Protein AF-A0A5B9AJF3-F1 (afdb_monomer)

InterPro domains:
  IPR006530 YD repeat [TIGR01643] (51-87)
  IPR031325 RHS repeat [PF05593] (23-60)
  IPR031325 RHS repeat [PF05593] (68-99)

Structure (mmCIF, N/CA/C/O backbone):
data_AF-A0A5B9AJF3-F1
#
_entry.id   AF-A0A5B9AJF3-F1
#
loop_
_atom_site.group_PDB
_atom_site.id
_atom_site.type_symbol
_atom_site.label_atom_id
_atom_site.label_alt_id
_atom_site.label_comp_id
_atom_site.label_asym_id
_atom_site.label_entity_id
_atom_site.label_seq_id
_atom_site.pdbx_PDB_ins_code
_atom_site.Cartn_x
_atom_site.Cartn_y
_atom_site.Cartn_z
_atom_site.occupancy
_atom_site.B_iso_or_equiv
_atom_site.auth_seq_id
_atom_site.auth_comp_id
_atom_site.auth_asym_id
_atom_site.auth_atom_id
_atom_site.pdbx_PDB_model_num
ATOM 1 N N . MET A 1 1 ? 1.243 -2.821 -20.355 1.00 82.06 1 MET A N 1
ATOM 2 C CA . MET A 1 1 ? 0.736 -1.544 -20.912 1.00 82.06 1 MET A CA 1
ATOM 3 C C . MET A 1 1 ? 1.878 -0.537 -20.962 1.00 82.06 1 MET A C 1
ATOM 5 O O . MET A 1 1 ? 2.757 -0.615 -20.108 1.00 82.06 1 MET A O 1
ATOM 9 N N . TRP A 1 2 ? 1.888 0.371 -21.935 1.00 77.44 2 TRP A N 1
ATOM 10 C CA . TRP A 1 2 ? 2.926 1.394 -22.088 1.00 77.44 2 TRP A CA 1
ATOM 11 C C . TRP A 1 2 ? 2.299 2.782 -22.105 1.00 77.44 2 TRP A C 1
ATOM 13 O O . TRP A 1 2 ? 1.249 2.965 -22.719 1.00 77.44 2 TRP A O 1
ATOM 23 N N . LEU A 1 3 ? 2.953 3.746 -21.462 1.00 75.50 3 LEU A N 1
ATOM 24 C CA . LEU A 1 3 ? 2.658 5.158 -21.670 1.00 75.50 3 LEU A CA 1
ATOM 25 C C . LEU A 1 3 ? 3.620 5.679 -22.736 1.00 75.50 3 LEU A C 1
ATOM 27 O O . LEU A 1 3 ? 4.826 5.725 -22.506 1.00 75.50 3 LEU A O 1
ATOM 31 N N . MET A 1 4 ? 3.092 6.022 -23.908 1.00 7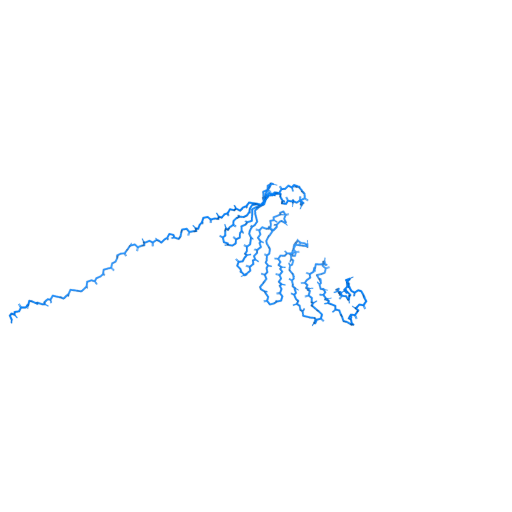3.19 4 MET A N 1
ATOM 32 C CA . MET A 1 4 ? 3.899 6.442 -25.062 1.00 73.19 4 MET A CA 1
ATOM 33 C C . MET A 1 4 ? 3.990 7.964 -25.201 1.00 73.19 4 MET A C 1
ATOM 35 O O . MET A 1 4 ? 4.953 8.462 -25.777 1.00 73.19 4 MET A O 1
ATOM 39 N N . HIS A 1 5 ? 3.015 8.698 -24.660 1.00 63.62 5 HIS A N 1
ATOM 40 C CA . HIS A 1 5 ? 2.882 10.142 -24.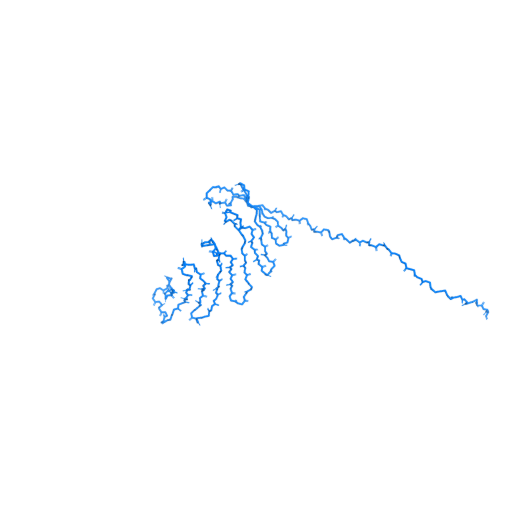843 1.00 63.62 5 HIS A CA 1
ATOM 41 C C . HIS A 1 5 ? 2.610 10.836 -23.514 1.00 63.62 5 HIS A C 1
ATOM 43 O O . HIS A 1 5 ? 1.902 10.293 -22.663 1.00 63.62 5 HIS A O 1
ATOM 49 N N . ASP A 1 6 ? 3.176 12.028 -23.351 1.00 66.00 6 ASP A N 1
ATOM 50 C CA . ASP A 1 6 ? 2.871 12.910 -22.232 1.00 66.00 6 ASP A CA 1
ATOM 51 C C . ASP A 1 6 ? 1.591 13.702 -22.564 1.00 66.00 6 ASP A C 1
ATOM 53 O O . ASP A 1 6 ? 1.597 14.471 -23.528 1.00 66.00 6 ASP A O 1
ATOM 57 N N . PRO A 1 7 ? 0.490 13.551 -21.802 1.00 70.56 7 PRO A N 1
ATOM 58 C CA . PRO A 1 7 ? -0.744 14.297 -22.044 1.00 70.56 7 PRO A CA 1
ATOM 59 C C . PRO A 1 7 ? -0.570 15.819 -21.954 1.00 70.56 7 PRO A C 1
ATOM 61 O O . PRO A 1 7 ? -1.356 16.553 -22.549 1.00 70.56 7 PRO A O 1
ATOM 64 N N . ALA A 1 8 ? 0.433 16.296 -21.207 1.00 68.00 8 ALA A N 1
ATOM 65 C CA . ALA A 1 8 ? 0.730 17.719 -21.074 1.00 68.00 8 ALA A CA 1
ATOM 66 C C . ALA A 1 8 ? 1.513 18.280 -22.276 1.00 68.00 8 ALA A C 1
ATOM 68 O O . ALA A 1 8 ? 1.493 19.489 -22.499 1.00 68.00 8 ALA A O 1
ATOM 69 N N . TYR A 1 9 ? 2.168 17.417 -23.063 1.00 66.44 9 TYR A N 1
ATOM 70 C CA . TYR A 1 9 ? 2.981 17.791 -24.225 1.00 66.44 9 TYR A CA 1
ATOM 71 C C . TYR A 1 9 ? 2.745 16.828 -25.403 1.00 66.44 9 TYR A C 1
ATOM 73 O O . TYR A 1 9 ? 3.641 16.067 -25.773 1.00 66.44 9 TYR A O 1
ATOM 81 N N . PRO A 1 10 ? 1.551 16.860 -26.022 1.00 64.69 10 PRO A N 1
ATOM 82 C CA . PRO A 1 10 ? 1.137 15.872 -27.021 1.00 64.69 10 PRO A CA 1
ATOM 83 C C . PRO A 1 10 ? 1.961 15.902 -28.317 1.00 64.69 10 PRO A C 1
ATOM 85 O O . PRO A 1 10 ? 2.022 14.896 -29.017 1.00 64.69 10 PRO A O 1
ATOM 88 N N . GLU A 1 11 ? 2.611 17.024 -28.638 1.00 70.12 11 GLU A N 1
ATOM 89 C CA . GLU A 1 11 ? 3.408 17.182 -29.865 1.00 70.12 11 GLU A CA 1
ATOM 90 C C . GLU A 1 11 ? 4.874 16.745 -29.706 1.00 70.12 11 GLU A C 1
ATOM 92 O O . GLU A 1 11 ? 5.566 16.505 -30.694 1.00 70.12 11 GLU A O 1
ATOM 97 N N . ASN A 1 12 ? 5.350 16.571 -28.468 1.00 64.19 12 ASN A N 1
ATOM 98 C CA . ASN A 1 12 ? 6.670 16.010 -28.193 1.00 64.19 12 ASN A CA 1
ATOM 99 C C . ASN A 1 12 ? 6.547 14.491 -28.073 1.00 64.19 12 ASN A C 1
ATOM 101 O O . ASN A 1 12 ? 6.399 13.945 -26.981 1.00 64.19 12 ASN A O 1
ATOM 105 N N . LEU A 1 13 ? 6.607 13.797 -29.207 1.00 56.38 13 LEU A N 1
ATOM 106 C CA . LEU A 1 13 ? 6.637 12.337 -29.231 1.00 56.38 13 LEU A CA 1
ATOM 107 C C . LEU A 1 13 ? 8.096 11.871 -29.075 1.00 56.38 13 LEU A C 1
ATOM 109 O O . LEU A 1 13 ? 8.854 11.929 -30.046 1.00 56.38 13 LEU A O 1
ATOM 113 N N . PRO A 1 14 ? 8.555 11.382 -27.907 1.00 59.09 14 PRO A N 1
ATOM 114 C CA . PRO A 1 14 ? 9.766 10.580 -27.908 1.00 59.09 14 PRO A CA 1
ATOM 115 C C . PRO A 1 14 ? 9.480 9.302 -28.706 1.00 59.09 14 PRO A C 1
ATOM 117 O O . PRO A 1 14 ? 8.466 8.643 -28.497 1.00 59.09 14 PRO A O 1
ATOM 120 N N . GLY A 1 15 ? 10.403 8.896 -29.579 1.00 63.66 15 GLY A N 1
ATOM 121 C CA . GLY A 1 15 ? 10.315 7.613 -30.294 1.00 63.66 15 GLY A CA 1
ATOM 122 C C . GLY A 1 15 ? 10.380 6.371 -29.386 1.00 63.66 15 GLY A C 1
ATOM 123 O O . GLY A 1 15 ? 10.428 5.254 -29.890 1.00 63.66 15 GLY A O 1
ATOM 124 N N . ALA A 1 16 ? 10.405 6.548 -28.058 1.00 65.56 16 ALA A N 1
ATOM 125 C CA . ALA A 1 16 ? 10.520 5.492 -27.061 1.00 65.56 16 ALA A CA 1
ATOM 126 C C . ALA A 1 16 ? 9.488 5.675 -25.924 1.00 65.56 16 ALA A C 1
ATOM 128 O O . ALA A 1 16 ? 9.207 6.815 -25.546 1.00 65.56 16 ALA A O 1
ATOM 129 N N . PRO A 1 17 ? 8.965 4.578 -25.340 1.00 71.00 17 PRO A N 1
ATOM 130 C CA . PRO A 1 17 ? 7.987 4.625 -24.253 1.00 71.00 17 PRO A CA 1
ATOM 131 C C . PRO A 1 17 ? 8.485 5.407 -23.029 1.00 71.00 17 PRO A C 1
ATOM 133 O O . PRO A 1 17 ? 9.638 5.266 -22.620 1.00 71.00 17 PRO A O 1
ATOM 136 N N . LEU A 1 18 ? 7.598 6.176 -22.394 1.00 84.00 18 LEU A N 1
ATOM 137 C CA . LEU A 1 18 ? 7.891 6.939 -21.174 1.00 84.00 18 LEU A CA 1
ATOM 138 C C . LEU A 1 18 ? 7.920 6.048 -19.927 1.00 84.00 18 LEU A C 1
ATOM 140 O O . LEU A 1 18 ? 8.745 6.245 -19.035 1.00 84.00 18 LEU A O 1
ATOM 144 N N . ALA A 1 19 ? 7.016 5.069 -19.869 1.00 90.12 19 ALA A N 1
ATOM 145 C CA . ALA A 1 19 ? 6.925 4.105 -18.781 1.00 90.12 19 ALA A CA 1
ATOM 146 C C . ALA A 1 19 ? 6.268 2.799 -19.241 1.00 90.12 19 ALA A C 1
ATOM 148 O O . ALA A 1 19 ? 5.414 2.793 -20.136 1.00 90.12 19 ALA A O 1
ATOM 149 N N . ARG A 1 20 ? 6.620 1.694 -18.575 1.00 93.81 20 ARG A N 1
ATOM 150 C CA . ARG A 1 20 ? 5.961 0.389 -18.726 1.00 93.81 20 ARG A CA 1
ATOM 151 C C . ARG A 1 20 ? 5.276 -0.022 -17.439 1.00 93.81 20 ARG A C 1
ATOM 153 O O . ARG A 1 20 ? 5.850 0.095 -16.360 1.00 93.81 20 ARG A O 1
ATOM 160 N N . TYR A 1 21 ? 4.110 -0.630 -17.586 1.00 96.06 21 TYR A N 1
ATOM 161 C CA . TYR A 1 21 ? 3.342 -1.222 -16.501 1.00 96.06 21 TYR A CA 1
ATOM 162 C C . TYR A 1 21 ? 3.131 -2.709 -16.769 1.00 96.06 21 TYR A C 1
ATOM 164 O O . TYR A 1 21 ? 2.733 -3.099 -17.879 1.00 96.06 21 TYR A O 1
ATOM 172 N N . THR A 1 22 ? 3.385 -3.527 -15.754 1.00 97.50 22 THR A N 1
ATOM 173 C CA . THR A 1 22 ? 3.043 -4.954 -15.739 1.00 97.50 22 THR A CA 1
ATOM 174 C C . THR A 1 22 ? 1.938 -5.210 -14.730 1.00 97.50 22 THR A C 1
ATOM 176 O O . THR A 1 22 ? 1.806 -4.474 -13.755 1.00 97.50 22 THR A O 1
ATOM 179 N N . TYR A 1 23 ? 1.148 -6.251 -14.968 1.00 97.25 23 TYR A N 1
ATOM 180 C CA . TYR A 1 23 ? -0.033 -6.560 -14.173 1.00 97.25 23 TYR A CA 1
ATOM 181 C C . TYR A 1 23 ? -0.088 -8.053 -13.851 1.00 97.25 23 TYR A C 1
ATOM 183 O O . TYR A 1 23 ? 0.496 -8.852 -14.587 1.00 97.25 23 TYR A O 1
ATOM 191 N N . THR A 1 24 ? -0.768 -8.415 -12.764 1.00 95.00 24 THR A N 1
ATOM 192 C CA . THR A 1 24 ? -1.193 -9.797 -12.508 1.00 95.00 24 THR A CA 1
ATOM 193 C C . THR A 1 24 ? -2.227 -10.220 -13.552 1.00 95.00 24 THR A C 1
ATOM 195 O O . THR A 1 24 ? -2.797 -9.381 -14.253 1.00 95.00 24 THR A O 1
ATOM 198 N N . GLU A 1 25 ? -2.519 -11.518 -13.630 1.00 92.94 25 GLU A N 1
ATOM 199 C CA . GLU A 1 25 ? -3.626 -12.031 -14.452 1.00 92.94 25 GLU A CA 1
ATOM 200 C C . GLU A 1 25 ? -4.983 -11.443 -14.031 1.00 92.94 25 GLU A C 1
ATOM 202 O O . GLU A 1 25 ? -5.856 -11.241 -14.869 1.00 92.94 25 GLU A O 1
ATOM 207 N N . ALA A 1 26 ? -5.131 -11.083 -12.751 1.00 92.62 26 ALA A N 1
ATOM 208 C CA . ALA A 1 26 ? -6.309 -10.407 -12.211 1.00 92.62 26 ALA A CA 1
ATOM 209 C C . ALA A 1 26 ? -6.361 -8.895 -12.530 1.00 92.62 26 ALA A C 1
ATOM 211 O O . ALA A 1 26 ? -7.298 -8.212 -12.121 1.00 92.62 26 ALA A O 1
ATOM 212 N N . GLY A 1 27 ? -5.367 -8.354 -13.244 1.00 95.62 27 GLY A N 1
ATOM 213 C CA . GLY A 1 27 ? -5.313 -6.941 -13.628 1.00 95.62 27 GLY A CA 1
ATOM 214 C C . GLY A 1 27 ? -4.748 -6.000 -12.558 1.00 95.62 27 GLY A C 1
ATOM 215 O O . GLY A 1 27 ? -4.858 -4.782 -12.694 1.00 95.62 27 GLY A O 1
ATOM 216 N N . GLU A 1 28 ? -4.118 -6.521 -11.504 1.00 97.69 28 GLU A N 1
ATOM 217 C CA . GLU A 1 28 ? -3.509 -5.706 -10.445 1.00 97.69 28 GLU A CA 1
ATOM 218 C C . GLU A 1 28 ? -2.107 -5.244 -10.857 1.00 97.69 28 GLU A C 1
ATOM 220 O O . GLU A 1 28 ? -1.336 -6.012 -11.425 1.00 97.69 28 GLU A O 1
ATOM 225 N N . LEU A 1 29 ? -1.740 -3.994 -10.574 1.00 98.00 29 LEU A N 1
ATOM 226 C CA . LEU A 1 29 ? -0.461 -3.418 -11.004 1.00 98.00 29 LEU A CA 1
ATOM 227 C C . LEU A 1 29 ? 0.730 -4.075 -10.286 1.00 98.00 29 LEU A C 1
ATOM 229 O O . LEU A 1 29 ? 0.943 -3.817 -9.114 1.00 98.00 29 LEU A O 1
ATOM 233 N N . LEU A 1 30 ? 1.578 -4.831 -10.984 1.00 97.88 30 LEU A N 1
ATOM 234 C CA . LEU A 1 30 ? 2.739 -5.507 -10.386 1.00 97.88 30 LEU A CA 1
ATOM 235 C C . LEU A 1 30 ? 3.978 -4.619 -10.290 1.00 97.88 30 LEU A C 1
ATOM 237 O O . LEU A 1 30 ? 4.648 -4.568 -9.254 1.00 97.88 30 LEU A O 1
ATOM 241 N N . ALA A 1 31 ? 4.325 -3.941 -11.382 1.00 97.81 31 ALA A N 1
ATOM 242 C CA . ALA A 1 31 ? 5.536 -3.140 -11.443 1.00 97.81 31 ALA A CA 1
ATOM 243 C C . ALA A 1 31 ? 5.418 -1.976 -12.422 1.00 97.81 31 ALA A C 1
ATOM 245 O O . ALA A 1 31 ? 4.706 -2.037 -13.427 1.00 97.81 31 ALA A O 1
ATOM 246 N N . VAL A 1 32 ? 6.176 -0.927 -12.113 1.00 97.69 32 VAL A N 1
ATOM 247 C CA . VAL A 1 32 ? 6.387 0.231 -12.981 1.00 97.69 32 VAL A CA 1
ATOM 248 C C . VAL A 1 32 ? 7.852 0.252 -13.378 1.00 97.69 32 VAL A C 1
ATOM 250 O O . VAL A 1 32 ? 8.727 0.159 -12.511 1.00 97.69 32 VAL A O 1
ATOM 253 N N . TYR A 1 33 ? 8.106 0.399 -14.672 1.00 95.56 33 TYR A N 1
ATOM 254 C CA . TYR A 1 33 ? 9.434 0.601 -15.234 1.00 95.56 33 TYR A CA 1
ATOM 255 C C . TYR A 1 33 ? 9.516 1.987 -15.861 1.00 95.56 33 TYR A C 1
ATOM 257 O O . TYR A 1 33 ? 8.553 2.440 -16.484 1.00 95.56 33 TYR A O 1
ATOM 265 N N . ASP A 1 34 ? 10.660 2.642 -15.698 1.00 92.69 34 ASP A N 1
ATOM 266 C CA . ASP A 1 34 ? 10.955 3.889 -16.398 1.00 92.69 34 ASP A CA 1
ATOM 267 C C . ASP A 1 34 ? 11.266 3.654 -17.888 1.00 92.69 34 ASP A C 1
ATOM 269 O O . ASP A 1 34 ? 11.280 2.523 -18.386 1.00 92.69 34 ASP A O 1
ATOM 273 N N . ARG A 1 35 ? 11.540 4.746 -18.608 1.00 89.56 35 ARG A N 1
ATOM 274 C CA . ARG A 1 35 ? 11.908 4.736 -20.031 1.00 89.56 35 ARG A CA 1
ATOM 275 C C . ARG A 1 35 ? 13.158 3.914 -20.363 1.00 89.56 35 ARG A C 1
ATOM 277 O O . ARG A 1 35 ? 13.314 3.487 -21.501 1.00 89.56 35 ARG A O 1
ATOM 284 N N . SER A 1 36 ? 14.045 3.706 -19.391 1.00 90.44 36 SER A N 1
ATOM 285 C CA . SER A 1 36 ? 15.265 2.900 -19.530 1.00 90.44 36 SER A CA 1
ATOM 286 C C . SER A 1 36 ? 15.005 1.427 -19.205 1.00 90.44 36 SER A C 1
ATOM 288 O O . SER A 1 36 ? 15.943 0.641 -19.091 1.00 90.44 36 SER A O 1
ATOM 290 N N . ASN A 1 37 ? 13.733 1.050 -19.035 1.00 91.31 37 ASN A N 1
ATOM 291 C CA . ASN A 1 37 ? 13.283 -0.275 -18.633 1.00 91.31 37 ASN A CA 1
ATOM 292 C C . ASN A 1 37 ? 13.818 -0.714 -17.256 1.00 91.31 37 ASN A C 1
ATOM 294 O O . ASN A 1 37 ? 13.871 -1.909 -16.958 1.00 91.31 37 ASN A O 1
ATOM 298 N N . THR A 1 38 ? 14.175 0.242 -16.393 1.00 94.62 38 THR A N 1
ATOM 299 C CA . THR A 1 38 ? 14.554 -0.031 -15.003 1.00 94.62 38 THR A CA 1
ATOM 300 C C . THR A 1 38 ? 13.300 -0.065 -14.143 1.00 94.62 38 THR A C 1
ATOM 302 O O . THR A 1 38 ? 12.459 0.830 -14.216 1.00 94.62 38 THR A O 1
ATOM 305 N N . GLN A 1 39 ? 13.142 -1.105 -13.320 1.00 96.31 39 GLN A N 1
ATOM 306 C CA . GLN A 1 39 ? 12.009 -1.191 -12.403 1.00 96.31 39 GLN A CA 1
ATOM 307 C C . GLN A 1 39 ? 12.143 -0.122 -11.316 1.00 96.31 39 GLN A C 1
ATOM 309 O O . GLN A 1 39 ? 13.060 -0.182 -10.503 1.00 96.31 39 GLN A O 1
ATOM 314 N N . VAL A 1 40 ? 11.199 0.816 -11.266 1.00 97.38 40 VAL A N 1
ATOM 315 C CA . VAL A 1 40 ? 11.198 1.932 -10.306 1.00 97.38 40 VAL A CA 1
ATOM 316 C C . VAL A 1 40 ? 10.236 1.713 -9.142 1.00 97.38 40 VAL A C 1
ATOM 318 O O . VAL A 1 40 ? 10.420 2.295 -8.068 1.00 97.38 40 VAL A O 1
ATOM 321 N N . ARG A 1 41 ? 9.228 0.849 -9.322 1.00 97.81 41 ARG A N 1
ATOM 322 C CA . ARG A 1 41 ? 8.247 0.515 -8.284 1.00 97.81 41 ARG A CA 1
ATOM 323 C C . ARG A 1 41 ? 7.753 -0.924 -8.412 1.00 97.81 41 ARG A C 1
ATOM 325 O O . ARG A 1 41 ? 7.642 -1.447 -9.522 1.00 97.81 41 ARG A O 1
ATOM 332 N N . ALA A 1 42 ? 7.452 -1.551 -7.281 1.00 98.00 42 ALA A N 1
ATOM 333 C CA . ALA A 1 42 ? 6.822 -2.866 -7.214 1.00 98.00 42 ALA A CA 1
ATOM 334 C C . ALA A 1 42 ? 5.692 -2.868 -6.184 1.00 98.00 42 ALA A C 1
ATOM 336 O O . ALA A 1 42 ? 5.780 -2.152 -5.180 1.00 98.00 42 ALA A O 1
ATOM 337 N N . PHE A 1 43 ? 4.690 -3.706 -6.418 1.00 98.38 43 PHE A N 1
ATOM 338 C CA . PHE A 1 43 ? 3.533 -3.873 -5.548 1.00 98.38 43 PHE A CA 1
ATOM 339 C C . PHE A 1 43 ? 3.242 -5.357 -5.335 1.00 98.38 43 PHE A C 1
ATOM 341 O O . PHE A 1 43 ? 3.485 -6.181 -6.216 1.00 98.38 43 PHE A O 1
ATOM 348 N N . THR A 1 44 ? 2.712 -5.675 -4.161 1.00 98.00 44 THR A N 1
ATOM 349 C CA . THR A 1 44 ? 2.337 -7.033 -3.763 1.00 98.00 44 THR A CA 1
ATOM 350 C C . THR A 1 44 ? 0.910 -7.000 -3.248 1.00 98.00 44 THR A C 1
ATOM 352 O O . THR A 1 44 ? 0.563 -6.115 -2.463 1.00 98.00 44 THR A O 1
ATOM 355 N N . TYR A 1 45 ? 0.106 -7.973 -3.660 1.00 97.88 45 TYR A N 1
ATOM 356 C CA . TYR A 1 45 ? -1.313 -8.072 -3.331 1.00 97.88 45 TYR A CA 1
ATOM 357 C C . TYR A 1 45 ? -1.604 -9.326 -2.511 1.00 97.88 45 TYR A C 1
ATOM 359 O O . TYR A 1 45 ? -0.841 -10.293 -2.529 1.00 97.88 45 TYR A O 1
ATOM 367 N N . ASP A 1 46 ? -2.688 -9.268 -1.747 1.00 96.88 46 ASP A N 1
ATOM 368 C CA . ASP A 1 46 ? -3.235 -10.405 -1.024 1.00 96.88 46 ASP A CA 1
ATOM 369 C C . ASP A 1 46 ? -3.922 -11.360 -2.006 1.00 96.88 46 ASP A C 1
ATOM 371 O O . ASP A 1 46 ? -4.938 -11.021 -2.609 1.00 96.88 46 ASP A O 1
ATOM 375 N N . ALA A 1 47 ? -3.393 -12.576 -2.130 1.00 93.81 47 ALA A N 1
ATOM 376 C CA . ALA A 1 47 ? -3.950 -13.594 -3.015 1.00 93.81 47 ALA A CA 1
ATOM 377 C C . ALA A 1 47 ? -5.388 -14.008 -2.646 1.00 93.81 47 ALA A C 1
ATOM 379 O O . ALA A 1 47 ? -6.110 -14.509 -3.503 1.00 93.81 47 ALA A O 1
ATOM 380 N N . GLN A 1 48 ? -5.804 -13.825 -1.387 1.00 95.19 48 GLN A N 1
ATOM 381 C CA . GLN A 1 48 ? -7.149 -14.178 -0.918 1.00 95.19 48 GLN A CA 1
ATOM 382 C C . GLN A 1 48 ? -8.148 -13.023 -1.057 1.00 95.19 48 GLN A C 1
ATOM 384 O O . GLN A 1 48 ? -9.356 -13.240 -0.986 1.00 95.19 48 GLN A O 1
ATOM 389 N N . HIS A 1 49 ? -7.664 -11.796 -1.262 1.00 95.62 49 HIS A N 1
ATOM 390 C CA . HIS A 1 49 ? -8.494 -10.597 -1.331 1.00 95.62 49 HIS A CA 1
ATOM 391 C C . HIS A 1 49 ? -8.092 -9.749 -2.547 1.00 95.62 49 HIS A C 1
ATOM 393 O O . HIS A 1 49 ? -7.294 -8.817 -2.398 1.00 95.62 49 HIS A O 1
ATOM 399 N N . PRO A 1 50 ? -8.650 -10.030 -3.741 1.00 94.38 50 PRO A N 1
ATOM 400 C CA . PRO A 1 50 ? -8.341 -9.282 -4.957 1.00 94.38 50 PRO A CA 1
ATOM 401 C C . PRO A 1 50 ? -8.442 -7.765 -4.759 1.00 94.38 50 PRO A C 1
ATOM 403 O O . PRO A 1 50 ? -9.395 -7.253 -4.166 1.00 94.38 50 PRO A O 1
ATOM 406 N N . GLY A 1 51 ? -7.433 -7.040 -5.236 1.00 94.06 51 GLY A N 1
ATOM 407 C CA . GLY A 1 51 ? -7.303 -5.590 -5.106 1.00 94.06 51 GLY A CA 1
ATOM 408 C C . GLY A 1 51 ? -6.695 -5.113 -3.781 1.00 94.06 51 GLY A C 1
ATOM 409 O O . GLY A 1 51 ? -6.377 -3.926 -3.652 1.00 94.06 51 GLY A O 1
ATOM 410 N N . ARG A 1 52 ? -6.475 -5.992 -2.793 1.00 96.88 52 ARG A N 1
ATOM 411 C CA . ARG A 1 52 ? -5.883 -5.616 -1.498 1.00 96.88 52 ARG A CA 1
ATOM 412 C C . ARG A 1 52 ? -4.354 -5.627 -1.567 1.00 96.88 52 ARG A C 1
ATOM 414 O O . ARG A 1 52 ? -3.712 -6.659 -1.403 1.00 96.88 52 ARG A O 1
ATOM 421 N N . MET A 1 53 ? -3.752 -4.457 -1.767 1.00 97.88 53 MET A N 1
ATOM 422 C CA . MET A 1 53 ? -2.292 -4.288 -1.777 1.00 97.88 53 MET A CA 1
ATOM 423 C C . MET A 1 53 ? -1.685 -4.468 -0.373 1.00 97.88 53 MET A C 1
ATOM 425 O O . MET A 1 53 ? -1.888 -3.643 0.510 1.00 97.88 53 MET A O 1
ATOM 429 N N . VAL A 1 54 ? -0.862 -5.493 -0.164 1.00 98.25 54 VAL A N 1
ATOM 430 C CA . VAL A 1 54 ? -0.202 -5.772 1.129 1.00 98.25 54 VAL A CA 1
ATOM 431 C C . VAL A 1 54 ? 1.202 -5.196 1.231 1.00 98.25 54 VAL A C 1
ATOM 433 O O . VAL A 1 54 ? 1.733 -5.068 2.336 1.00 98.25 54 VAL A O 1
ATOM 436 N N . ALA A 1 55 ? 1.820 -4.827 0.109 1.00 97.69 55 ALA A N 1
ATOM 437 C CA . ALA A 1 55 ? 3.123 -4.186 0.133 1.00 97.69 55 ALA A CA 1
ATOM 438 C C . ALA A 1 55 ? 3.395 -3.333 -1.102 1.00 97.69 55 ALA A C 1
ATOM 440 O O . ALA A 1 55 ? 2.846 -3.568 -2.179 1.00 97.69 55 ALA A O 1
ATOM 441 N N . HIS A 1 56 ? 4.303 -2.373 -0.951 1.00 97.38 56 HIS A N 1
ATOM 442 C CA . HIS A 1 56 ? 4.925 -1.708 -2.086 1.00 97.38 56 HIS A CA 1
ATOM 443 C C . HIS A 1 56 ? 6.372 -1.316 -1.780 1.00 97.38 56 HIS A C 1
ATOM 445 O O . HIS A 1 56 ? 6.751 -1.107 -0.626 1.00 97.38 56 HIS A O 1
ATOM 451 N N . ARG A 1 57 ? 7.187 -1.167 -2.826 1.00 96.19 57 ARG A N 1
ATOM 452 C CA . ARG A 1 57 ? 8.570 -0.687 -2.705 1.00 96.19 57 ARG A CA 1
ATOM 453 C C . ARG A 1 57 ? 8.978 0.180 -3.884 1.00 96.19 57 ARG A C 1
ATOM 455 O O . ARG A 1 57 ? 8.547 -0.052 -5.012 1.00 96.19 57 ARG A O 1
ATOM 462 N N . TYR A 1 58 ? 9.847 1.143 -3.609 1.00 94.94 58 TYR A N 1
ATOM 463 C CA . TYR A 1 58 ? 10.605 1.865 -4.627 1.00 94.94 58 TYR A CA 1
ATOM 464 C C . TYR A 1 58 ? 11.945 1.167 -4.869 1.00 94.94 58 TYR A C 1
ATOM 466 O O . TYR A 1 58 ? 12.457 0.474 -3.986 1.00 94.94 58 TYR A O 1
ATOM 474 N N . ALA A 1 59 ? 12.527 1.363 -6.051 1.00 93.12 59 ALA A N 1
ATOM 475 C CA . ALA A 1 59 ? 13.864 0.860 -6.353 1.00 93.12 59 ALA A CA 1
ATOM 476 C C . ALA A 1 59 ? 14.888 1.309 -5.294 1.00 93.12 59 ALA A C 1
ATOM 478 O O . ALA A 1 59 ? 14.926 2.476 -4.903 1.00 93.12 59 ALA A O 1
ATOM 479 N N . GLY A 1 60 ? 15.697 0.369 -4.798 1.00 90.44 60 GLY A N 1
ATOM 480 C CA . GLY A 1 60 ? 16.726 0.651 -3.789 1.00 90.44 60 GLY A CA 1
ATOM 481 C C . GLY A 1 60 ? 16.189 1.125 -2.431 1.00 90.44 60 GLY A C 1
ATOM 482 O O . GLY A 1 60 ? 16.936 1.720 -1.651 1.00 90.44 60 GLY A O 1
ATOM 483 N N . ARG A 1 61 ? 14.899 0.915 -2.138 1.00 91.38 61 ARG A N 1
ATOM 484 C CA . ARG A 1 61 ? 14.282 1.234 -0.844 1.00 91.38 61 ARG A CA 1
ATOM 485 C C . ARG A 1 61 ? 13.696 -0.027 -0.203 1.00 91.38 61 ARG A C 1
ATOM 487 O O . ARG A 1 61 ? 13.217 -0.904 -0.924 1.00 91.38 61 ARG A O 1
ATOM 494 N N . PRO A 1 62 ? 13.693 -0.116 1.139 1.00 92.19 62 PRO A N 1
ATOM 495 C CA . PRO A 1 62 ? 12.973 -1.171 1.837 1.00 92.19 62 PRO A CA 1
ATOM 496 C C . PRO A 1 62 ? 11.479 -1.183 1.492 1.00 92.19 62 PRO A C 1
ATOM 498 O O . PRO A 1 62 ? 10.884 -0.150 1.184 1.00 92.19 62 PRO A O 1
ATOM 501 N N . GLU A 1 63 ? 10.872 -2.362 1.575 1.00 94.25 63 GLU A N 1
ATOM 502 C CA . GLU A 1 63 ? 9.454 -2.562 1.289 1.00 94.25 63 GLU A CA 1
ATOM 503 C C . GLU A 1 63 ? 8.563 -2.070 2.434 1.00 94.25 63 GLU A C 1
ATOM 505 O O . GLU A 1 63 ? 8.753 -2.435 3.593 1.00 94.25 63 GLU A O 1
ATOM 510 N N . MET A 1 64 ? 7.561 -1.265 2.094 1.00 95.50 64 MET A N 1
ATOM 511 C CA . MET A 1 64 ? 6.498 -0.854 3.005 1.00 95.50 64 MET A CA 1
ATOM 512 C C . MET A 1 64 ? 5.380 -1.891 2.966 1.00 95.50 64 MET A C 1
ATOM 514 O O . MET A 1 64 ? 4.986 -2.321 1.881 1.00 95.50 64 MET A O 1
ATOM 518 N N . ARG A 1 65 ? 4.848 -2.275 4.130 1.00 97.31 65 ARG A N 1
ATOM 519 C CA . ARG A 1 65 ? 3.809 -3.313 4.245 1.00 97.31 65 ARG A CA 1
ATOM 520 C C . ARG A 1 65 ? 2.562 -2.799 4.939 1.00 97.31 65 ARG A C 1
ATOM 522 O O . ARG A 1 65 ? 2.646 -1.915 5.787 1.00 97.31 65 ARG A O 1
ATOM 529 N N . TYR A 1 66 ? 1.428 -3.395 4.602 1.00 97.94 66 TYR A N 1
ATOM 530 C CA . TYR A 1 66 ? 0.118 -3.045 5.129 1.00 97.94 66 TYR A CA 1
ATOM 531 C C . TYR A 1 66 ? -0.537 -4.260 5.775 1.00 97.94 66 TYR A C 1
ATOM 533 O O . TYR A 1 66 ? -0.482 -5.366 5.235 1.00 97.94 66 TYR A O 1
ATOM 541 N N . ARG A 1 67 ? -1.168 -4.049 6.929 1.00 97.56 67 ARG A N 1
ATOM 542 C CA . ARG A 1 67 ? -2.058 -5.027 7.564 1.00 97.56 67 ARG A CA 1
ATOM 543 C C . ARG A 1 67 ? -3.464 -4.469 7.619 1.00 97.56 67 ARG A C 1
ATOM 545 O O . ARG A 1 67 ? -3.641 -3.265 7.798 1.00 97.56 67 ARG A O 1
ATOM 552 N N . TYR A 1 68 ? -4.436 -5.359 7.503 1.00 97.75 68 TYR A N 1
ATOM 553 C CA . TYR A 1 68 ? -5.846 -5.025 7.388 1.00 97.75 68 TYR A CA 1
ATOM 554 C C . TYR A 1 68 ? -6.646 -5.675 8.515 1.00 97.75 68 TYR A C 1
ATOM 556 O O . TYR A 1 68 ? -6.270 -6.748 8.982 1.00 97.75 68 TYR A O 1
ATOM 564 N N . ASP A 1 69 ? -7.726 -5.025 8.944 1.00 96.06 69 ASP A N 1
ATOM 565 C CA . ASP A 1 69 ? -8.773 -5.684 9.726 1.00 96.06 69 ASP A CA 1
ATOM 566 C C . ASP A 1 69 ? -9.744 -6.464 8.822 1.00 96.06 69 ASP A C 1
ATOM 568 O O . ASP A 1 69 ? -9.665 -6.414 7.588 1.00 96.06 69 ASP A O 1
ATOM 572 N N . ASP A 1 70 ? -10.685 -7.171 9.445 1.00 94.69 70 ASP A N 1
ATOM 573 C CA . ASP A 1 70 ? -11.698 -7.977 8.752 1.00 94.69 70 ASP A CA 1
ATOM 574 C C . ASP A 1 70 ? -12.634 -7.126 7.882 1.00 94.69 70 ASP A C 1
ATOM 576 O O . ASP A 1 70 ? -13.161 -7.594 6.876 1.00 94.69 70 ASP A O 1
ATOM 580 N N . ALA A 1 71 ? -12.793 -5.842 8.221 1.00 92.56 71 ALA A N 1
ATOM 581 C CA . ALA A 1 71 ? -13.545 -4.878 7.423 1.00 92.56 71 ALA A CA 1
ATOM 582 C C . ALA A 1 71 ? -12.738 -4.328 6.228 1.00 92.56 7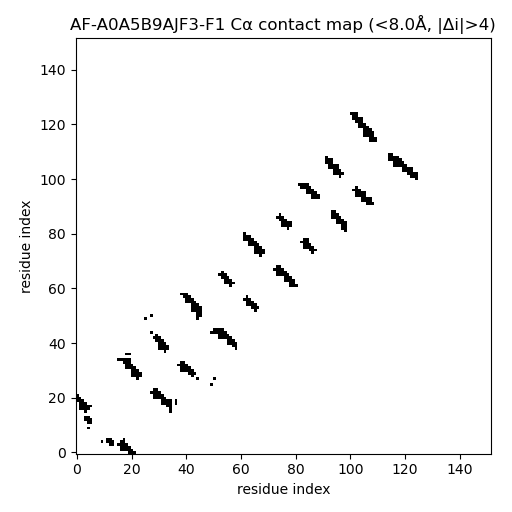1 ALA A C 1
ATOM 584 O O . ALA A 1 71 ? -13.234 -3.474 5.492 1.00 92.56 71 ALA A O 1
ATOM 585 N N . GLY A 1 72 ? -11.495 -4.781 6.030 1.00 93.69 72 GLY A N 1
ATOM 586 C CA . GLY A 1 72 ? -10.630 -4.366 4.928 1.00 93.69 72 GLY A CA 1
ATOM 587 C C . GLY A 1 72 ? -10.010 -2.981 5.093 1.00 93.69 72 GLY A C 1
ATOM 588 O O . GLY A 1 72 ? -9.562 -2.390 4.110 1.00 93.69 72 GLY A O 1
ATOM 589 N N . ARG A 1 73 ? -9.944 -2.452 6.317 1.00 94.44 73 ARG A N 1
ATOM 590 C CA . ARG A 1 73 ? -9.292 -1.171 6.628 1.00 94.44 73 ARG A CA 1
ATOM 591 C C . ARG A 1 73 ? -7.855 -1.409 7.070 1.00 94.44 73 ARG A C 1
ATOM 593 O O . ARG A 1 73 ? -7.577 -2.360 7.791 1.00 94.44 73 ARG A O 1
ATOM 600 N N . VAL A 1 74 ? -6.938 -0.527 6.675 1.00 96.25 74 VAL A N 1
ATOM 601 C CA . VAL A 1 74 ? -5.524 -0.623 7.069 1.00 96.25 74 VAL A CA 1
ATOM 602 C C . VAL A 1 74 ? -5.380 -0.339 8.563 1.00 96.25 74 VAL A C 1
ATOM 604 O O . VAL A 1 74 ? -5.613 0.780 8.997 1.00 96.25 74 VAL A O 1
ATOM 607 N N . VAL A 1 75 ? -4.933 -1.315 9.347 1.00 97.44 75 VAL A N 1
ATOM 608 C CA . VAL A 1 75 ? -4.664 -1.154 10.788 1.00 97.44 75 VAL A CA 1
ATOM 609 C C . VAL A 1 75 ? -3.194 -0.917 11.099 1.00 97.44 75 VAL A C 1
ATOM 611 O O . VAL A 1 75 ? -2.863 -0.359 12.146 1.00 97.44 75 VAL A O 1
ATOM 614 N N . GLU A 1 76 ? -2.301 -1.279 10.180 1.00 97.25 76 GLU A N 1
ATOM 615 C CA . GLU A 1 76 ? -0.876 -1.013 10.322 1.00 97.25 76 GLU A CA 1
ATOM 616 C C . GLU A 1 76 ? -0.228 -0.737 8.971 1.00 97.25 76 GLU A C 1
ATOM 618 O O . GLU A 1 76 ? -0.464 -1.449 7.995 1.00 97.25 76 GLU A O 1
ATOM 623 N N . GLN A 1 77 ? 0.629 0.279 8.949 1.00 96.81 77 GLN A N 1
ATOM 624 C CA . GLN A 1 77 ? 1.618 0.497 7.909 1.00 96.81 77 GLN A CA 1
ATOM 625 C C . GLN A 1 77 ? 3.005 0.300 8.521 1.00 96.81 77 GLN A C 1
ATOM 627 O O . GLN A 1 77 ? 3.467 1.123 9.315 1.00 96.81 77 GLN A O 1
ATOM 632 N N . LEU A 1 78 ? 3.683 -0.773 8.130 1.00 95.44 78 LEU A N 1
ATOM 633 C CA . LEU A 1 78 ? 5.064 -1.031 8.509 1.00 95.44 78 LEU A CA 1
ATOM 634 C C . LEU A 1 78 ? 5.992 -0.318 7.525 1.00 95.44 78 LEU A C 1
ATOM 636 O O . LEU A 1 78 ? 5.995 -0.612 6.328 1.00 95.44 78 LEU A O 1
ATOM 640 N N . ASN A 1 79 ? 6.802 0.596 8.048 1.00 90.38 79 ASN A N 1
ATOM 641 C CA . ASN A 1 79 ? 7.850 1.279 7.304 1.00 90.38 79 ASN A CA 1
ATOM 642 C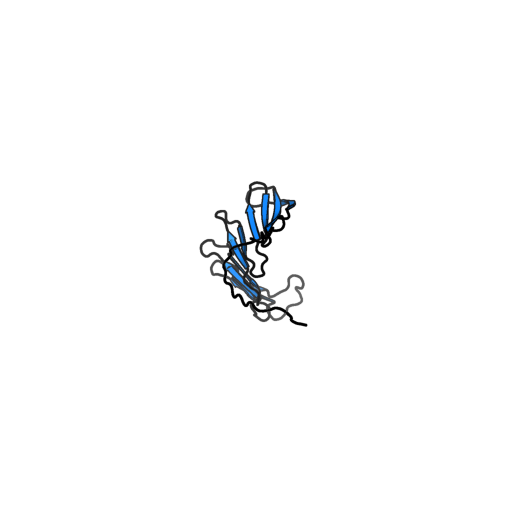 C . ASN A 1 79 ? 9.218 0.896 7.894 1.00 90.38 79 ASN A C 1
ATOM 644 O O . ASN A 1 79 ? 9.512 1.294 9.029 1.00 90.38 79 ASN A O 1
ATOM 648 N N . PRO A 1 80 ? 10.072 0.169 7.150 1.00 83.44 80 PRO A N 1
ATOM 649 C CA . PRO A 1 80 ? 11.374 -0.273 7.651 1.00 83.44 80 PRO A CA 1
ATOM 650 C C . PRO A 1 80 ? 12.330 0.873 8.003 1.00 83.44 80 PRO A C 1
ATOM 652 O O . PRO A 1 80 ? 13.270 0.661 8.759 1.00 83.44 80 PRO A O 1
ATOM 655 N N . ALA A 1 81 ? 12.079 2.096 7.520 1.00 83.12 81 ALA A N 1
ATOM 656 C CA . ALA A 1 81 ? 12.833 3.290 7.908 1.00 83.12 81 ALA A CA 1
ATOM 657 C C . ALA A 1 81 ? 12.468 3.827 9.313 1.00 83.12 81 ALA A C 1
ATOM 659 O O . ALA A 1 81 ? 12.887 4.920 9.684 1.00 83.12 81 ALA A O 1
ATOM 660 N N . GLY A 1 82 ? 11.668 3.092 10.095 1.00 76.50 82 GLY A N 1
ATOM 661 C CA . GLY A 1 82 ? 11.345 3.429 11.485 1.00 76.50 82 GLY A CA 1
ATOM 662 C C . GLY A 1 82 ? 10.129 4.342 11.666 1.00 76.50 82 GLY A C 1
ATOM 663 O O . GLY A 1 82 ? 9.846 4.752 12.786 1.00 76.50 82 GLY A O 1
ATOM 664 N N . LEU A 1 83 ? 9.374 4.630 10.604 1.00 84.31 83 LEU A N 1
ATOM 665 C CA . LEU A 1 83 ? 8.186 5.499 10.617 1.00 84.31 83 LEU A CA 1
ATOM 666 C C . LEU A 1 83 ? 6.905 4.689 10.380 1.00 84.31 83 LEU A C 1
ATOM 668 O O . LEU A 1 83 ? 6.184 4.916 9.413 1.00 84.31 83 LEU A O 1
ATOM 672 N N . SER A 1 84 ? 6.682 3.671 11.212 1.00 93.88 84 SER A N 1
ATOM 673 C CA . SER A 1 84 ? 5.481 2.832 11.119 1.00 93.88 84 SER A CA 1
ATOM 674 C C . SER A 1 84 ? 4.289 3.498 11.799 1.00 93.88 84 SER A C 1
ATOM 676 O O . SER A 1 84 ? 4.460 4.205 12.794 1.00 93.88 84 SER A O 1
ATOM 678 N N . TYR A 1 85 ? 3.090 3.232 11.289 1.00 95.25 85 TYR A N 1
ATOM 679 C CA . TYR A 1 85 ? 1.840 3.794 11.792 1.00 95.25 85 TYR A CA 1
ATOM 680 C C . TYR A 1 85 ? 0.856 2.686 12.146 1.00 95.25 85 TYR A C 1
ATOM 682 O O . TYR A 1 85 ? 0.738 1.699 11.422 1.00 95.25 85 TYR A O 1
ATOM 690 N N . ARG A 1 86 ? 0.119 2.876 13.239 1.00 97.31 86 ARG A N 1
ATOM 691 C CA . ARG A 1 86 ? -1.045 2.066 13.608 1.00 97.31 86 ARG A CA 1
ATOM 692 C C . ARG A 1 86 ? -2.299 2.920 13.591 1.00 97.31 86 ARG A C 1
ATOM 694 O O . ARG A 1 86 ? -2.268 4.063 14.051 1.00 97.31 86 ARG A O 1
ATOM 701 N N . TYR A 1 87 ? -3.390 2.337 13.120 1.00 96.31 87 TYR A N 1
ATOM 702 C CA . TYR A 1 87 ? -4.676 3.004 12.970 1.00 96.31 87 TYR A CA 1
ATOM 703 C C . TYR 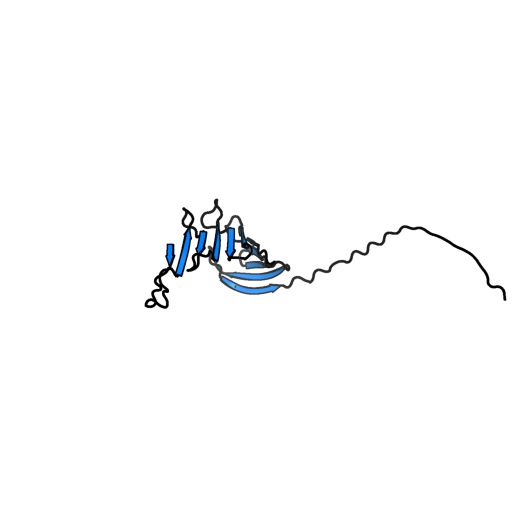A 1 87 ? -5.722 2.295 13.821 1.00 96.31 87 TYR A C 1
ATOM 705 O O . TYR A 1 87 ? -5.875 1.076 13.757 1.00 96.31 87 TYR A O 1
ATOM 713 N N . GLN A 1 88 ? -6.445 3.068 14.622 1.00 96.62 88 GLN A N 1
ATOM 714 C CA . GLN A 1 88 ? -7.604 2.603 15.374 1.00 96.62 88 GLN A CA 1
ATOM 715 C C . GLN A 1 88 ? -8.825 3.356 14.875 1.00 96.62 88 GLN A C 1
ATOM 717 O O . GLN A 1 88 ? -8.828 4.586 14.843 1.00 96.62 88 GLN A O 1
ATOM 722 N N . TYR A 1 89 ? -9.847 2.611 14.473 1.00 93.44 89 TYR A N 1
ATOM 723 C CA . TYR A 1 89 ? -11.066 3.161 13.904 1.00 93.44 89 TYR A CA 1
ATOM 724 C C . TYR A 1 89 ? -12.205 3.051 14.908 1.00 93.44 89 TYR A C 1
ATOM 726 O O . TYR A 1 89 ? -12.556 1.956 15.341 1.00 93.44 89 TYR A O 1
ATOM 734 N N . GLU A 1 90 ? -12.823 4.183 15.205 1.00 92.12 90 GLU A N 1
ATOM 735 C CA . GLU A 1 90 ? -14.052 4.290 15.986 1.00 92.12 90 GLU A CA 1
ATOM 736 C C . GLU A 1 90 ? -15.181 4.812 15.077 1.00 92.12 90 GLU A C 1
ATOM 738 O O . GLU A 1 90 ? -15.005 4.989 13.861 1.00 92.12 90 GLU A O 1
ATOM 743 N N . GLN A 1 91 ? -16.375 5.030 15.631 1.00 89.25 91 GLN A N 1
ATOM 744 C CA . GLN A 1 91 ? -17.530 5.483 14.853 1.00 89.25 91 GLN A CA 1
ATOM 745 C C . GLN A 1 91 ? -17.312 6.882 14.255 1.00 89.25 91 GLN A C 1
ATOM 747 O O . GLN A 1 91 ? -17.544 7.070 13.063 1.00 89.25 91 GLN A O 1
ATOM 752 N N . ASP A 1 92 ? -16.808 7.822 15.055 1.00 89.88 92 ASP A N 1
ATOM 753 C CA . ASP A 1 92 ? -16.680 9.251 14.734 1.00 89.88 92 ASP A CA 1
ATOM 754 C C . ASP A 1 92 ? -15.220 9.726 14.622 1.00 89.88 92 ASP A C 1
ATOM 756 O O . ASP A 1 92 ? -14.963 10.920 14.455 1.00 89.88 92 ASP A O 1
ATOM 760 N N . ARG A 1 93 ? -14.240 8.824 14.757 1.00 92.06 93 ARG A N 1
ATOM 761 C CA . ARG A 1 93 ? -12.819 9.188 14.750 1.00 92.06 93 ARG A CA 1
ATOM 762 C C . ARG A 1 93 ? -11.888 8.068 14.306 1.00 92.06 93 ARG A C 1
ATOM 764 O O . ARG A 1 93 ? -12.245 6.889 14.292 1.00 92.06 93 ARG A O 1
ATOM 771 N N . ILE A 1 94 ? -10.664 8.466 13.981 1.00 94.31 94 ILE A N 1
ATOM 772 C CA . ILE A 1 94 ? -9.519 7.598 13.715 1.00 94.31 94 ILE A CA 1
ATOM 773 C C . ILE A 1 94 ? -8.361 8.072 14.593 1.00 94.31 94 ILE A C 1
ATOM 775 O O . ILE A 1 94 ? -7.981 9.243 14.537 1.00 94.31 94 ILE A O 1
ATOM 779 N N . THR A 1 95 ? -7.784 7.172 15.384 1.00 95.75 95 THR A N 1
ATOM 780 C CA . THR A 1 95 ? -6.556 7.442 16.141 1.00 95.75 95 THR A CA 1
ATOM 781 C C . THR A 1 95 ? -5.365 6.857 15.393 1.00 95.75 95 THR A C 1
ATOM 783 O O . THR A 1 95 ? -5.282 5.645 15.193 1.00 95.75 95 THR A O 1
ATOM 786 N N . VAL A 1 96 ? -4.425 7.714 15.004 1.00 95.44 96 VAL A N 1
ATOM 787 C CA . VAL A 1 96 ? -3.160 7.341 14.366 1.00 95.44 96 VAL A CA 1
ATOM 788 C C . VAL A 1 96 ? -2.059 7.379 15.418 1.00 95.44 96 VAL A C 1
ATOM 790 O O . VAL A 1 96 ? -1.881 8.386 16.101 1.00 95.44 96 VAL A O 1
ATOM 793 N N . THR A 1 97 ? -1.324 6.281 15.566 1.00 95.94 97 THR A N 1
ATOM 794 C CA . THR A 1 97 ? -0.171 6.186 16.471 1.00 95.94 97 THR A CA 1
ATOM 795 C C . THR A 1 97 ? 1.082 5.900 15.663 1.00 95.94 97 THR A C 1
ATOM 797 O O . THR A 1 97 ? 1.134 4.887 14.968 1.00 95.94 97 THR A O 1
ATOM 800 N N . ASP A 1 98 ? 2.087 6.767 15.757 1.00 93.56 98 ASP A N 1
ATOM 801 C CA . ASP A 1 98 ? 3.377 6.532 15.104 1.00 93.56 98 ASP A CA 1
ATOM 802 C C . ASP A 1 98 ? 4.303 5.619 15.931 1.00 93.56 98 ASP A C 1
ATOM 804 O O . ASP A 1 98 ? 3.983 5.187 17.044 1.00 93.56 98 ASP A O 1
ATOM 808 N N . SER A 1 99 ? 5.482 5.324 15.387 1.00 92.62 99 SER A N 1
ATOM 809 C CA . SER A 1 99 ? 6.505 4.489 16.027 1.00 92.62 99 SER A CA 1
ATOM 810 C C . SER A 1 99 ? 7.056 5.065 17.336 1.00 92.62 99 SER A C 1
ATOM 812 O O . SER A 1 99 ? 7.538 4.309 18.180 1.00 92.62 99 SER A O 1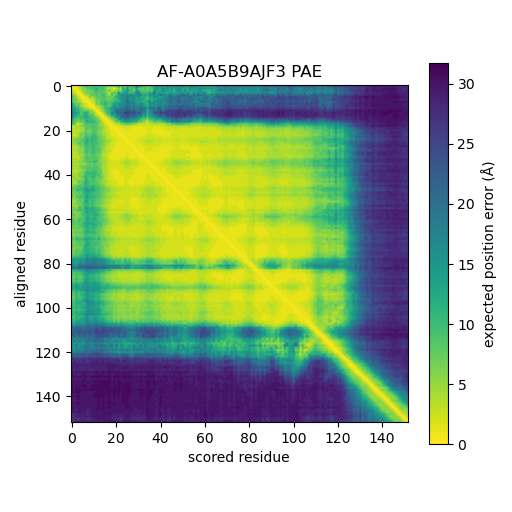
ATOM 814 N N . LEU A 1 100 ? 6.938 6.379 17.546 1.00 92.44 100 LEU A N 1
ATOM 815 C CA . LEU A 1 100 ? 7.322 7.071 18.779 1.00 92.44 100 LEU A CA 1
ATOM 816 C C . LEU A 1 100 ? 6.172 7.120 19.799 1.00 92.44 100 LEU A C 1
ATOM 818 O O . LEU A 1 100 ? 6.308 7.728 20.860 1.00 92.44 100 LEU A O 1
ATOM 822 N N . ASN A 1 101 ? 5.052 6.452 19.506 1.00 92.00 101 ASN A N 1
ATOM 823 C CA . ASN A 1 101 ? 3.810 6.470 20.278 1.00 92.00 101 ASN A CA 1
ATOM 824 C C . ASN A 1 101 ? 3.153 7.853 20.384 1.00 92.00 101 ASN A C 1
ATOM 826 O O . ASN A 1 101 ? 2.315 8.065 21.267 1.00 92.00 101 ASN A O 1
ATOM 830 N N . ARG A 1 102 ? 3.477 8.790 19.488 1.00 93.62 102 ARG A N 1
ATOM 831 C CA . ARG A 1 102 ? 2.723 10.044 19.381 1.00 93.62 102 ARG A CA 1
ATOM 832 C C . ARG A 1 102 ? 1.365 9.734 18.767 1.00 93.62 102 ARG A C 1
ATOM 834 O O . ARG A 1 102 ? 1.274 8.919 17.847 1.00 93.62 102 ARG A O 1
ATOM 841 N N . ARG A 1 103 ? 0.314 10.361 19.299 1.00 95.00 103 ARG A N 1
ATOM 842 C CA . ARG A 1 103 ? -1.064 10.106 18.877 1.00 95.00 103 ARG A CA 1
ATOM 843 C C . ARG A 1 103 ? -1.656 11.325 18.194 1.00 95.00 103 ARG A C 1
ATOM 845 O O . ARG A 1 103 ? -1.642 12.430 18.736 1.00 95.00 103 ARG A O 1
ATOM 852 N N . GLU A 1 104 ? -2.235 11.088 17.032 1.00 92.19 104 GLU A N 1
ATOM 853 C CA . GLU A 1 104 ? -3.063 12.039 16.306 1.00 92.19 104 GLU A CA 1
ATOM 854 C C . GLU A 1 104 ? -4.492 11.502 16.259 1.00 92.19 104 GLU A C 1
ATOM 856 O O . GLU A 1 104 ? -4.705 10.336 15.933 1.00 92.19 104 GLU A O 1
ATOM 861 N N . VAL A 1 105 ? -5.470 12.340 16.603 1.00 93.38 105 VAL A N 1
ATOM 862 C CA . VAL A 1 105 ? -6.891 11.983 16.516 1.00 93.38 105 VAL A CA 1
ATOM 863 C C . VAL A 1 105 ? -7.528 12.796 15.401 1.00 93.38 105 VAL A C 1
ATOM 865 O O . VAL A 1 105 ? -7.545 14.031 15.444 1.00 93.38 105 VAL A O 1
ATOM 868 N N . LEU A 1 106 ? -8.054 12.078 14.416 1.00 89.62 106 LEU A N 1
ATOM 869 C CA . LEU A 1 106 ? -8.807 12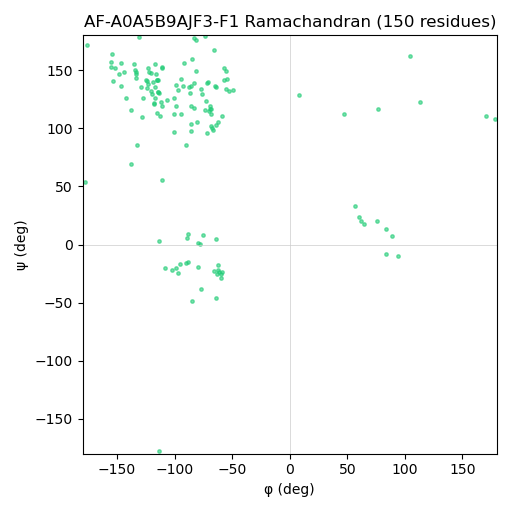.601 13.289 1.00 89.62 106 LEU A CA 1
ATOM 870 C C . LEU A 1 106 ? -10.289 12.386 13.572 1.00 89.62 106 LEU A C 1
ATOM 872 O O . LEU A 1 106 ? -10.744 11.246 13.595 1.00 89.62 106 LEU A O 1
ATOM 876 N N . HIS A 1 107 ? -11.049 13.455 13.782 1.00 88.44 107 HIS A N 1
ATOM 877 C CA . HIS A 1 107 ? -12.506 13.349 13.840 1.00 88.44 107 HIS A CA 1
ATOM 878 C C . HIS A 1 107 ? -13.051 13.226 12.425 1.00 88.44 107 HIS A C 1
ATOM 880 O O . HIS A 1 107 ? -12.629 13.971 11.535 1.00 88.44 107 HIS A O 1
ATOM 886 N N . T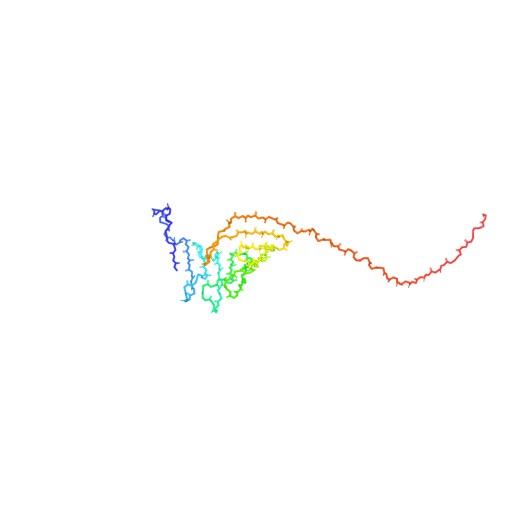HR A 1 108 ? -13.965 12.285 12.223 1.00 86.50 108 THR A N 1
ATOM 887 C CA . THR A 1 108 ? -14.510 11.953 10.914 1.00 86.50 108 THR A CA 1
ATOM 888 C C . THR A 1 108 ? -16.021 12.054 10.890 1.00 86.50 108 THR A C 1
ATOM 890 O O . THR A 1 108 ? -16.688 11.497 11.756 1.00 86.50 108 THR A O 1
ATOM 893 N N . GLU A 1 109 ? -16.546 12.675 9.841 1.00 82.94 109 GLU A N 1
ATOM 894 C CA . GLU A 1 109 ? -17.970 12.654 9.502 1.00 82.94 109 GLU A CA 1
ATOM 895 C C . GLU A 1 109 ? -18.192 11.842 8.223 1.00 82.94 109 GLU A C 1
ATOM 897 O O . GLU A 1 109 ? -17.307 11.772 7.361 1.00 82.94 109 GLU A O 1
ATOM 902 N N . GLY A 1 110 ? -19.383 11.256 8.097 1.00 71.56 110 GLY A N 1
ATOM 903 C CA . GLY A 1 110 ? -19.772 10.417 6.963 1.00 71.56 110 GLY A CA 1
ATOM 904 C C . GLY A 1 110 ? -19.771 8.916 7.274 1.00 71.56 110 GLY A C 1
ATOM 905 O O . GLY A 1 110 ? -19.205 8.450 8.265 1.00 71.56 110 GLY A O 1
ATOM 906 N N . GLY A 1 111 ? -20.453 8.153 6.420 1.00 69.62 111 GLY A N 1
ATOM 907 C CA . GLY A 1 111 ? -20.619 6.701 6.513 1.00 69.62 111 GLY A CA 1
ATOM 908 C C . GLY A 1 111 ? -20.310 6.009 5.182 1.00 69.62 111 GLY A C 1
ATOM 909 O O . GLY A 1 111 ? -19.969 6.663 4.201 1.00 69.62 111 GLY A O 1
ATOM 910 N N . ALA A 1 112 ? -20.406 4.677 5.150 1.00 58.31 112 ALA A N 1
ATOM 911 C CA . ALA A 1 112 ? -20.248 3.861 3.935 1.00 58.31 112 ALA A CA 1
ATOM 912 C C . ALA A 1 112 ? -18.906 4.027 3.178 1.00 58.31 112 ALA A C 1
ATOM 914 O O . ALA A 1 112 ? -18.851 3.910 1.960 1.00 58.31 112 ALA A O 1
ATOM 915 N N . GLY A 1 113 ? -17.806 4.279 3.898 1.00 58.97 113 GLY A N 1
ATOM 916 C CA . GLY A 1 113 ? -16.451 4.315 3.323 1.00 58.97 113 GLY A CA 1
ATOM 917 C C . GLY A 1 113 ? -15.959 5.702 2.896 1.00 58.97 113 GLY A C 1
ATOM 918 O O . GLY A 1 113 ? -14.762 5.876 2.684 1.00 58.97 113 GLY A O 1
ATOM 919 N N . LEU A 1 114 ? -16.833 6.711 2.875 1.00 62.50 114 LEU A N 1
ATOM 920 C CA . LEU A 1 114 ? -16.457 8.110 2.673 1.00 62.50 114 LEU A CA 1
ATOM 921 C C . LEU A 1 114 ? -16.434 8.823 4.026 1.00 62.50 114 LEU A C 1
ATOM 923 O O . LEU A 1 114 ? -17.463 9.251 4.546 1.00 62.50 114 LEU A O 1
ATOM 927 N N . ARG A 1 115 ? -15.241 8.921 4.617 1.00 73.50 115 ARG A N 1
ATOM 928 C CA . ARG A 1 115 ? -15.006 9.661 5.860 1.00 73.50 115 ARG A CA 1
ATOM 929 C C . ARG A 1 115 ? -14.157 10.888 5.576 1.00 73.50 115 ARG A C 1
ATOM 931 O O . ARG A 1 115 ? -13.035 10.766 5.087 1.00 73.50 115 ARG A O 1
ATOM 938 N N . ARG A 1 116 ? -14.674 12.068 5.917 1.00 78.94 116 ARG A N 1
ATOM 939 C CA . ARG A 1 116 ? -13.932 13.331 5.824 1.00 78.94 116 ARG A CA 1
ATOM 940 C C . ARG A 1 116 ? -13.349 13.682 7.184 1.00 78.94 116 ARG A C 1
ATOM 942 O O . ARG A 1 116 ? -14.071 13.664 8.174 1.00 78.94 116 ARG A O 1
ATOM 949 N N . VAL A 1 117 ? -12.074 14.058 7.223 1.00 75.12 117 VAL A N 1
ATOM 950 C CA . VAL A 1 117 ? -11.454 14.638 8.421 1.00 75.12 117 VAL A CA 1
ATOM 951 C C . VAL A 1 117 ? -12.039 16.029 8.656 1.00 75.12 117 VAL A C 1
ATOM 953 O O . VAL A 1 117 ? -11.893 16.905 7.807 1.00 75.12 117 VAL A O 1
ATOM 956 N N . VAL A 1 118 ? -12.685 16.235 9.801 1.00 78.81 118 VAL A N 1
ATOM 957 C CA . VAL A 1 118 ? -13.298 17.524 10.171 1.00 78.81 118 VAL A CA 1
ATOM 958 C C . VAL A 1 118 ? -12.543 18.258 11.272 1.00 78.81 118 VAL A C 1
ATOM 960 O O . VAL A 1 118 ? -12.659 19.472 11.404 1.00 78.81 118 VAL A O 1
ATOM 963 N N . LYS A 1 119 ? -11.721 17.541 12.047 1.00 80.69 119 LYS A N 1
ATOM 964 C CA . LYS A 1 119 ? -10.856 18.128 13.075 1.00 80.69 119 LYS A CA 1
ATOM 965 C C . LYS A 1 119 ? -9.634 17.246 13.317 1.00 80.69 119 LYS A C 1
ATOM 967 O O . LYS A 1 119 ? -9.760 16.023 13.362 1.00 80.69 119 LYS A O 1
ATOM 972 N N . LYS A 1 120 ? -8.471 17.873 13.519 1.00 74.94 120 LYS A N 1
ATOM 973 C CA . LYS A 1 120 ? -7.194 17.220 13.841 1.00 74.94 120 LYS A CA 1
ATOM 974 C C . LYS A 1 120 ? -6.711 17.685 15.213 1.00 74.94 120 LYS A C 1
ATOM 976 O O . LYS A 1 120 ? -6.485 18.875 15.410 1.00 74.94 120 LYS A O 1
ATOM 981 N N . ASN A 1 121 ? -6.538 16.747 16.141 1.00 79.00 121 ASN A N 1
ATOM 982 C CA . ASN A 1 121 ? -6.005 17.016 17.478 1.00 79.00 121 ASN A CA 1
ATOM 983 C C . ASN A 1 121 ? -4.703 16.240 17.697 1.00 79.00 121 ASN A C 1
ATOM 985 O O . ASN A 1 121 ? -4.601 15.065 17.336 1.00 79.00 121 ASN A O 1
ATOM 989 N N . TRP A 1 122 ? -3.726 16.877 18.339 1.00 67.62 122 TRP A N 1
ATOM 990 C CA . TRP A 1 122 ? -2.461 16.257 18.723 1.00 67.62 122 TRP A CA 1
ATOM 991 C C . TRP A 1 122 ? -2.496 15.840 20.197 1.00 67.62 122 TRP A C 1
ATOM 993 O O . TRP A 1 122 ? -2.972 16.578 21.060 1.00 67.62 122 TRP A O 1
ATOM 1003 N N . ARG A 1 123 ? -1.978 14.648 20.501 1.00 67.75 123 ARG A N 1
ATOM 1004 C CA . ARG A 1 123 ? -1.672 14.207 21.864 1.00 67.75 123 ARG A CA 1
ATOM 1005 C C . ARG A 1 123 ? -0.235 13.706 21.903 1.00 67.75 123 ARG A C 1
ATOM 1007 O O . ARG A 1 123 ? 0.088 12.645 21.367 1.00 67.75 123 ARG A O 1
ATOM 1014 N N . THR A 1 124 ? 0.634 14.464 22.558 1.00 49.59 124 THR A N 1
ATOM 1015 C CA . THR A 1 124 ? 1.994 14.015 22.856 1.00 49.59 124 THR A CA 1
ATOM 1016 C C . THR A 1 124 ? 1.910 12.954 23.952 1.00 49.59 124 THR A C 1
ATOM 1018 O O . THR A 1 124 ? 1.343 13.208 25.013 1.00 49.59 124 THR A O 1
ATOM 1021 N N . ALA A 1 125 ? 2.432 11.750 23.709 1.00 52.81 125 ALA A N 1
ATOM 1022 C CA . ALA A 1 125 ? 2.660 10.807 24.798 1.00 52.81 125 ALA A CA 1
ATOM 1023 C C . ALA A 1 125 ? 3.720 11.402 25.737 1.00 52.81 125 ALA A C 1
ATOM 1025 O O . ALA A 1 125 ? 4.714 11.958 25.266 1.00 52.81 125 ALA A O 1
ATOM 1026 N N . ALA A 1 126 ? 3.499 11.313 27.051 1.00 49.62 126 ALA A N 1
ATOM 1027 C CA . ALA A 1 126 ? 4.491 11.720 28.040 1.00 49.62 126 ALA A CA 1
ATOM 1028 C C . ALA A 1 126 ? 5.828 10.993 27.775 1.00 49.62 126 ALA A C 1
ATOM 1030 O O . ALA A 1 126 ? 5.803 9.819 27.381 1.00 49.62 126 ALA A O 1
ATOM 1031 N N . PRO A 1 127 ? 6.988 11.655 27.959 1.00 43.75 127 PRO A N 1
ATOM 1032 C CA . PRO A 1 127 ? 8.279 11.002 27.789 1.00 43.75 127 PRO A CA 1
ATOM 1033 C C . PRO A 1 127 ? 8.337 9.761 28.682 1.00 43.75 127 PRO A C 1
ATOM 1035 O O . PRO A 1 127 ? 7.942 9.802 29.847 1.00 43.75 127 PRO A O 1
ATOM 1038 N N . ARG A 1 128 ? 8.804 8.637 28.125 1.00 50.44 128 ARG A N 1
ATOM 1039 C CA . ARG A 1 128 ? 9.011 7.408 28.896 1.00 50.44 128 ARG A CA 1
ATOM 1040 C C . ARG A 1 128 ? 9.997 7.731 30.016 1.00 50.44 128 ARG A C 1
ATOM 1042 O O . ARG A 1 128 ? 11.174 7.951 29.743 1.00 50.44 128 ARG A O 1
ATOM 1049 N N . THR A 1 129 ? 9.540 7.737 31.264 1.00 40.22 129 THR A N 1
ATOM 1050 C CA . THR A 1 129 ? 10.443 7.664 32.410 1.00 40.22 129 THR A CA 1
ATOM 1051 C C . THR A 1 129 ? 11.139 6.310 32.327 1.00 40.22 129 THR A C 1
ATOM 1053 O O . THR A 1 129 ? 10.536 5.272 32.598 1.00 40.22 129 THR A O 1
ATOM 1056 N N . VAL A 1 130 ? 12.395 6.295 31.884 1.00 43.75 130 VAL A N 1
ATOM 1057 C CA . VAL A 1 130 ? 13.261 5.133 32.078 1.00 43.75 130 VAL A CA 1
ATOM 1058 C C . VAL A 1 130 ? 13.514 5.063 33.579 1.00 43.75 130 VAL A C 1
ATOM 1060 O O . VAL A 1 130 ? 14.301 5.836 34.120 1.00 43.75 130 VAL A O 1
ATOM 1063 N N . GLY A 1 131 ? 12.787 4.186 34.268 1.00 34.53 131 GLY A N 1
ATOM 1064 C CA . GLY A 1 131 ? 13.103 3.835 35.644 1.00 34.53 131 GLY A CA 1
ATOM 1065 C C . GLY A 1 131 ? 14.483 3.190 35.661 1.00 34.53 131 GLY A C 1
ATOM 1066 O O . GLY A 1 131 ? 14.636 2.055 35.219 1.00 34.53 131 GLY A O 1
ATOM 1067 N N . MET A 1 132 ? 15.498 3.919 36.128 1.00 36.47 132 MET A N 1
ATOM 1068 C CA . MET A 1 132 ? 16.763 3.310 36.522 1.00 36.47 132 MET A CA 1
ATOM 1069 C C . MET A 1 132 ? 16.488 2.446 37.752 1.00 36.47 132 MET A C 1
ATOM 1071 O O . MET A 1 132 ? 16.382 2.944 38.872 1.00 36.47 132 MET A O 1
ATOM 1075 N N . THR A 1 133 ? 16.332 1.144 37.542 1.00 37.38 133 THR A N 1
ATOM 1076 C CA . THR A 1 133 ? 16.260 0.166 38.623 1.00 37.38 133 THR A CA 1
ATOM 1077 C C . THR A 1 133 ? 17.635 0.096 39.285 1.00 37.38 133 THR A C 1
ATOM 1079 O O . THR A 1 133 ? 18.568 -0.508 38.761 1.00 37.38 133 THR A O 1
ATOM 1082 N N . ARG A 1 134 ? 17.780 0.747 40.441 1.00 42.16 134 ARG A N 1
ATOM 1083 C CA . ARG A 1 134 ? 18.934 0.583 41.328 1.00 42.16 134 ARG A CA 1
ATOM 1084 C C . ARG A 1 134 ? 18.834 -0.799 41.978 1.00 42.16 134 ARG A C 1
ATOM 1086 O O . ARG A 1 134 ? 18.119 -0.968 42.959 1.00 42.16 134 ARG A O 1
ATOM 1093 N N . GLN A 1 135 ? 19.513 -1.797 41.415 1.00 36.38 135 GLN A N 1
ATOM 1094 C CA . GLN A 1 135 ? 19.775 -3.048 42.127 1.00 36.38 135 GLN A CA 1
ATOM 1095 C C . GLN A 1 135 ? 20.965 -2.838 43.068 1.00 36.38 135 GLN A C 1
ATOM 1097 O O . GLN A 1 135 ? 22.114 -2.774 42.637 1.00 36.38 135 GLN A O 1
ATOM 1102 N N . GLU A 1 136 ? 20.682 -2.731 44.364 1.00 37.94 136 GLU A N 1
ATOM 1103 C CA . GLU A 1 136 ? 21.657 -3.028 45.414 1.00 37.94 136 GLU A CA 1
ATOM 1104 C C . GLU A 1 136 ? 21.619 -4.532 45.720 1.00 37.94 136 GLU A C 1
ATOM 1106 O O . GLU A 1 136 ? 20.544 -5.122 45.823 1.00 37.94 136 GLU A O 1
ATOM 1111 N N . GLY A 1 137 ? 22.791 -5.165 45.862 1.00 31.55 137 GLY A N 1
ATOM 1112 C CA . GLY A 1 137 ? 22.871 -6.613 46.084 1.00 31.55 137 GLY A CA 1
ATOM 1113 C C . GLY A 1 137 ? 24.274 -7.201 46.286 1.00 31.55 137 GLY A C 1
ATOM 1114 O O . GLY A 1 137 ? 24.666 -8.116 45.580 1.00 31.55 137 GLY A O 1
ATOM 1115 N N . LEU A 1 138 ? 25.023 -6.643 47.239 1.00 36.19 138 LEU A N 1
ATOM 1116 C CA . LEU A 1 138 ? 26.091 -7.223 48.081 1.00 36.19 138 LEU A CA 1
ATOM 1117 C C . LEU A 1 138 ? 26.626 -8.664 47.803 1.00 36.19 138 LEU A C 1
ATOM 1119 O O . LEU A 1 138 ? 25.874 -9.628 47.923 1.00 36.19 138 LEU A O 1
ATOM 1123 N N . ARG A 1 139 ? 27.966 -8.824 47.696 1.00 36.66 139 ARG A N 1
ATOM 1124 C CA . ARG A 1 139 ? 28.843 -9.756 48.484 1.00 36.66 139 ARG A CA 1
ATOM 1125 C C . ARG A 1 139 ? 30.321 -9.657 48.027 1.00 36.66 139 ARG A C 1
ATOM 1127 O O . ARG A 1 139 ? 30.634 -9.946 46.887 1.00 36.66 139 ARG A O 1
ATOM 1134 N N . ARG A 1 140 ? 31.215 -9.056 48.831 1.00 42.53 140 ARG A N 1
ATOM 1135 C CA . ARG A 1 140 ? 32.135 -9.628 49.862 1.00 42.53 140 ARG A CA 1
ATOM 1136 C C . ARG A 1 140 ? 33.397 -10.348 49.335 1.00 42.53 140 ARG A C 1
ATOM 1138 O O . ARG A 1 140 ? 33.286 -11.474 48.873 1.00 42.53 140 ARG A O 1
ATOM 1145 N N . ARG A 1 141 ? 34.585 -9.803 49.659 1.00 39.00 141 ARG A N 1
ATOM 1146 C CA . ARG A 1 141 ? 35.640 -10.340 50.579 1.00 39.00 141 ARG A CA 1
ATOM 1147 C C . ARG A 1 141 ? 36.916 -9.479 50.441 1.00 39.00 141 ARG A C 1
ATOM 1149 O O 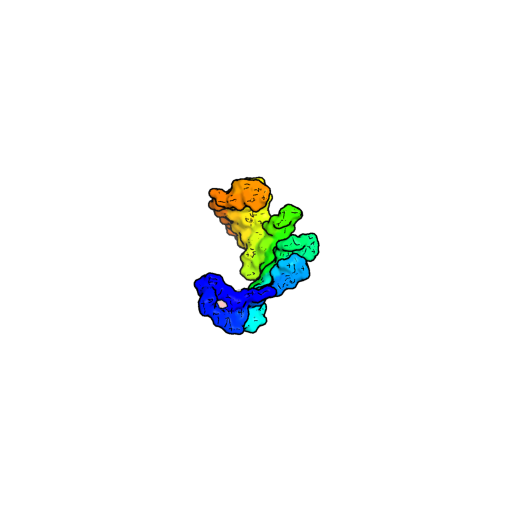. ARG A 1 141 ? 37.432 -9.331 49.350 1.00 39.00 141 ARG A O 1
ATOM 1156 N N . ARG A 1 142 ? 37.276 -8.690 51.463 1.00 40.41 142 ARG A N 1
ATOM 1157 C CA . ARG A 1 142 ? 38.360 -8.924 52.452 1.00 40.41 142 ARG A CA 1
ATOM 1158 C C . ARG A 1 142 ? 39.711 -9.359 51.860 1.00 40.41 142 ARG A C 1
ATOM 1160 O O . ARG A 1 142 ? 39.884 -10.538 51.579 1.00 40.41 142 ARG A O 1
ATOM 1167 N N . THR A 1 143 ? 40.696 -8.469 51.979 1.00 35.34 143 THR A N 1
ATOM 1168 C CA . THR A 1 143 ? 42.035 -8.816 52.478 1.00 35.34 143 THR A CA 1
ATOM 1169 C C . THR A 1 143 ? 42.561 -7.669 53.337 1.00 35.34 143 THR A C 1
ATOM 1171 O O . THR A 1 143 ? 42.532 -6.504 52.959 1.00 35.34 143 THR A O 1
ATOM 1174 N N . ARG A 1 144 ? 42.948 -8.042 54.553 1.00 36.59 144 ARG A N 1
ATOM 1175 C CA . ARG A 1 144 ? 43.519 -7.226 55.622 1.00 36.59 144 ARG A CA 1
ATOM 1176 C C . ARG A 1 144 ? 45.040 -7.310 55.454 1.00 36.59 144 ARG A C 1
ATOM 1178 O O . ARG A 1 144 ? 45.536 -8.422 55.272 1.00 36.59 144 ARG A O 1
ATOM 1185 N N . ARG A 1 145 ? 45.777 -6.205 55.563 1.00 40.25 145 ARG A N 1
ATOM 1186 C CA . ARG A 1 145 ? 47.189 -6.258 55.964 1.00 40.25 145 ARG A CA 1
ATOM 1187 C C . ARG A 1 145 ? 47.458 -5.128 56.948 1.00 40.25 145 ARG A C 1
ATOM 1189 O O . ARG A 1 145 ? 47.253 -3.964 56.633 1.00 40.25 145 ARG A O 1
ATOM 1196 N N . ASP A 1 146 ? 47.792 -5.562 58.151 1.00 38.72 146 ASP A N 1
ATOM 1197 C CA . ASP A 1 146 ? 48.212 -4.787 59.309 1.00 38.72 146 ASP A CA 1
ATOM 1198 C C . ASP A 1 146 ? 49.723 -4.523 59.241 1.00 38.72 146 ASP A C 1
ATOM 1200 O O . ASP A 1 146 ? 50.453 -5.303 58.621 1.00 38.72 146 ASP A O 1
ATOM 1204 N N . GLY A 1 147 ? 50.167 -3.498 59.968 1.00 34.44 147 GLY A N 1
ATOM 1205 C CA . GLY A 1 147 ? 51.569 -3.237 60.319 1.00 34.44 147 GLY A CA 1
ATOM 1206 C C . GLY A 1 147 ? 52.119 -1.972 59.655 1.00 34.44 147 GLY A C 1
ATOM 1207 O O . GLY A 1 147 ? 52.108 -1.861 58.438 1.00 34.44 147 GLY A O 1
ATOM 1208 N N . GLY A 1 148 ? 52.625 -0.970 60.365 1.00 35.22 148 GLY A N 1
ATOM 1209 C CA . GLY A 1 148 ? 52.919 -0.842 61.785 1.00 35.22 148 GLY A CA 1
ATOM 1210 C C . GLY A 1 148 ? 53.417 0.581 62.065 1.00 35.22 148 GLY A C 1
ATOM 1211 O O . GLY A 1 148 ? 53.608 1.378 61.151 1.00 35.22 148 GLY A O 1
ATOM 1212 N N . GLN A 1 149 ? 53.554 0.881 63.351 1.00 37.09 149 GLN A N 1
ATOM 1213 C CA . GLN A 1 149 ? 53.908 2.169 63.944 1.00 37.09 149 GLN A CA 1
ATOM 1214 C C . GLN A 1 149 ? 55.229 2.771 63.435 1.00 37.09 149 GLN A C 1
ATOM 1216 O O . GLN A 1 149 ? 56.186 2.055 63.148 1.00 37.09 149 GLN A O 1
ATOM 1221 N N . SER A 1 150 ? 55.272 4.106 63.418 1.00 39.00 150 SER A N 1
ATOM 1222 C CA . SER A 1 150 ? 56.487 4.922 63.371 1.00 39.00 150 SER A CA 1
ATOM 1223 C C . SER A 1 150 ? 57.245 4.870 64.700 1.00 39.00 150 SER A C 1
ATOM 1225 O O . SER A 1 150 ? 56.638 5.009 65.763 1.00 39.00 150 SER A O 1
ATOM 1227 N N . THR A 1 151 ? 58.570 4.796 64.611 1.00 44.56 151 THR A N 1
ATOM 1228 C CA . THR A 1 151 ? 59.502 5.249 65.650 1.00 44.56 151 THR A CA 1
ATOM 1229 C C . THR A 1 151 ? 60.333 6.388 65.051 1.00 44.56 151 THR A C 1
ATOM 1231 O O . THR A 1 151 ? 60.718 6.280 63.890 1.00 44.56 151 THR A O 1
ATOM 1234 N N . VAL A 1 152 ? 60.497 7.445 65.858 1.00 47.28 152 VAL A N 1
ATOM 1235 C CA . VAL A 1 152 ? 61.396 8.625 65.818 1.00 47.28 152 VAL A CA 1
ATOM 1236 C C . VAL A 1 152 ? 62.268 8.827 64.578 1.00 47.28 152 VAL A C 1
ATOM 1238 O O . VAL A 1 152 ? 63.136 7.969 64.315 1.00 47.28 152 VAL A O 1
#

Sequence (152 aa):
MWLMHDPAYPENLPGAPLARYTYTEAGELLAVYDRSNTQVRAFTYDAQHPGRMVAHRYAGRPEMRYRYDDAGRVVEQLNPAGLSYRYQYEQDRITVTDSLNRREVLHTEGGAGLRRVVKKNWRTAAPRTVGMTRQEGLRRRRTRRDGGQSTV

Secondary structure (DSSP, 8-state):
-EE-S-TT-TT---SS-SEEEEE-TTS-EEEEEETTS-EEEEEEE-TTSTT-EEEEEETTSPPEEEEE-TTS-EEEEE-TTS--EEEEE-SSEEEEEETT--EEEEEEE-STT--EEEEEEEEPPPP-------------------------

pLDDT: mean 78.72, std 21.53, range [31.55, 98.38]

Foldseek 3Di:
DFAQADPVCRPPGDPFTQKDWDADPLRHTAFIAGRVRHTQKGWDADPVDPPHTQWMDGPPADIWGFDADPVGHTQKIDHPVQFIWGWDDDPQWIWIQTSQRWIKIFGWDDDDPDTDGPDIDTDGDDPPPPPPPDDDDDDDDDDDDDDDDDDD

Solvent-accessible surface area (backbone atoms only — not comparable to full-atom values): 9376 Å² total; per-residue (Å²): 94,72,43,56,65,47,89,92,42,74,85,62,64,57,99,54,50,58,31,38,43,44,58,47,97,88,68,47,72,34,35,35,22,41,59,84,69,46,66,48,34,40,45,40,66,40,92,91,41,85,91,42,66,35,32,39,28,45,61,100,49,76,60,34,35,48,42,63,48,97,88,70,46,71,37,31,39,48,32,79,90,63,69,22,38,35,47,45,80,57,92,54,34,36,41,40,31,41,65,85,54,38,35,38,40,34,32,35,50,70,63,98,89,52,64,46,80,77,46,82,47,84,43,80,58,77,81,82,79,78,77,80,79,83,82,82,82,89,86,92,81,89,88,88,86,84,87,78,85,89,77,135

Radius of gyration: 29.61 Å; Cα contacts (8 Å, |Δi|>4): 245; chains: 1; bounding box: 82×32×96 Å

Mean predicted aligned error: 13.83 Å

Nearest PDB structures (foldseek):
  8cp6-assembly1_B  TM=8.210E-01  e=5.620E-08  Pseudomonas aeruginosa
  7q97-assembly1_B  TM=7.521E-01  e=6.320E-06  Pseudomonas protegens Pf-5
  8qjc-assembly1_A  TM=8.535E-01  e=1.926E-03  Salmonella bongori N268-08
  8r54-assembly1_A  TM=8.435E-01  e=2.931E-03  Mus musculus
  6vhh-assembly1_A  TM=6.819E-01  e=1.734E-03  Homo sapiens

Organism: Escherichia coli (NCBI:txid562)